Protein AF-A0AAN6MXV2-F1 (afdb_monomer_lite)

Foldseek 3Di:
DDPPPDDPPDDDDDQDPPDDDPVSDPPVVLVVVLVVLVVLLVLLVVVLVPPDDPPPLVVVVVSLVVNLVSLVVNLVLCPDPSSVVSDDPVSSLVSLVSSLVVLVVNPDCPDPSVVSSVVSVVSSCVSPVPVPPPPPD

Sequence (137 aa):
STYTEFRSDVMVPAIGADARTPGDIPEQVIEYAAKGILALIESTRAFHNVEDKRFIITNVFGTAHAQWGNLPTLAAAFKDPILSAYIDENTLKELFSRTIAFFKLIAQPTSALAIDMRILEGLERELWNRSVDMMDI

pLDDT: mean 81.49, std 17.16, range [37.31, 98.12]

Secondary structure (DSSP, 8-state):
-------TT--PPPPPTT--SGGGS-HHHHHHHHHHHHHHHHHHHHHHT-TTS---HHHHHHHHHHHHHHHHHHHHHHHSTTGGGGS-HHHHHHHHHHHHHHHHHH--TTSHHHHHHHHHHHHHHHHHSGGGTTS--

Radius of gyration: 18.33 Å; chains: 1; bounding box: 44×46×36 Å

Organism: NCBI:txid303347

Structure (mmCIF, N/CA/C/O backbone):
data_AF-A0AAN6MXV2-F1
#
_entry.id   AF-A0AAN6MXV2-F1
#
loop_
_atom_site.group_PDB
_atom_site.id
_atom_site.type_symbol
_atom_site.label_atom_id
_atom_site.label_alt_id
_atom_site.label_comp_id
_atom_site.label_asym_id
_atom_site.label_entity_id
_atom_site.label_seq_id
_atom_site.pdbx_PDB_ins_code
_atom_site.Cartn_x
_atom_site.Cartn_y
_atom_site.Cartn_z
_atom_site.occupancy
_atom_site.B_iso_or_equiv
_atom_site.auth_seq_id
_atom_site.auth_comp_id
_atom_site.auth_asym_id
_atom_site.auth_atom_id
_atom_site.pdbx_PDB_model_num
ATOM 1 N N . SER A 1 1 ? -26.615 -9.849 -21.217 1.00 37.31 1 SER A N 1
ATOM 2 C CA . SER A 1 1 ? -26.528 -10.893 -20.184 1.00 37.31 1 SER A CA 1
ATOM 3 C C . SER A 1 1 ? -25.892 -10.265 -18.966 1.00 37.31 1 SER A C 1
ATOM 5 O O . SER A 1 1 ? -24.756 -9.818 -19.057 1.00 37.31 1 SER A O 1
ATOM 7 N N . THR A 1 2 ? -26.673 -10.077 -17.909 1.00 40.56 2 THR A N 1
ATOM 8 C CA . THR A 1 2 ? -26.326 -9.277 -16.730 1.00 40.56 2 THR A CA 1
ATOM 9 C C . THR A 1 2 ? -25.693 -10.207 -15.700 1.00 40.56 2 THR A C 1
ATOM 11 O O . THR A 1 2 ? -26.381 -11.064 -15.156 1.00 40.56 2 THR A O 1
ATOM 14 N N . TYR A 1 3 ? -24.386 -10.092 -15.469 1.00 39.94 3 TYR A N 1
ATOM 15 C CA . TYR A 1 3 ? -23.710 -10.823 -14.397 1.00 39.94 3 TYR A CA 1
ATOM 16 C C . TYR A 1 3 ? -23.871 -10.037 -13.097 1.00 39.94 3 TYR A C 1
ATOM 18 O O . TYR A 1 3 ? -23.099 -9.129 -12.805 1.00 39.94 3 TYR A O 1
ATOM 26 N N . THR A 1 4 ? -24.910 -10.361 -12.335 1.00 48.31 4 THR A N 1
ATOM 27 C CA . THR A 1 4 ? -25.060 -9.920 -10.946 1.00 48.31 4 THR A CA 1
ATOM 28 C C . THR A 1 4 ? -24.739 -11.118 -10.068 1.00 48.31 4 THR A C 1
ATOM 30 O O . THR A 1 4 ? -25.624 -11.839 -9.623 1.00 48.31 4 THR A O 1
ATOM 33 N N . GLU A 1 5 ? -23.452 -11.381 -9.865 1.00 50.22 5 GLU A N 1
ATOM 34 C CA . GLU A 1 5 ? -22.987 -12.438 -8.963 1.00 50.22 5 GLU A CA 1
ATOM 35 C C . GLU A 1 5 ? -22.913 -11.902 -7.521 1.00 50.22 5 GLU A C 1
ATOM 37 O O . GLU A 1 5 ? -21.894 -11.986 -6.846 1.00 50.22 5 GLU A O 1
ATOM 42 N N . PHE A 1 6 ? -24.002 -11.296 -7.042 1.00 53.97 6 PHE A N 1
ATOM 43 C CA . PHE A 1 6 ? -24.164 -10.979 -5.625 1.00 53.97 6 PHE A CA 1
ATOM 44 C C . PHE A 1 6 ? -25.049 -12.061 -5.017 1.00 53.97 6 PHE A C 1
ATOM 46 O O . PHE A 1 6 ? -26.235 -12.157 -5.332 1.00 53.97 6 PHE A O 1
ATOM 53 N N . ARG A 1 7 ? -24.456 -12.922 -4.184 1.00 55.47 7 ARG A N 1
ATOM 54 C CA . ARG A 1 7 ? -25.204 -13.930 -3.426 1.00 55.47 7 ARG A CA 1
ATOM 55 C C . ARG A 1 7 ? -26.218 -13.208 -2.538 1.00 55.47 7 ARG A C 1
ATOM 57 O O . ARG A 1 7 ? -25.823 -12.429 -1.677 1.00 55.47 7 ARG A O 1
ATOM 64 N N . SER A 1 8 ? -27.502 -13.494 -2.741 1.00 54.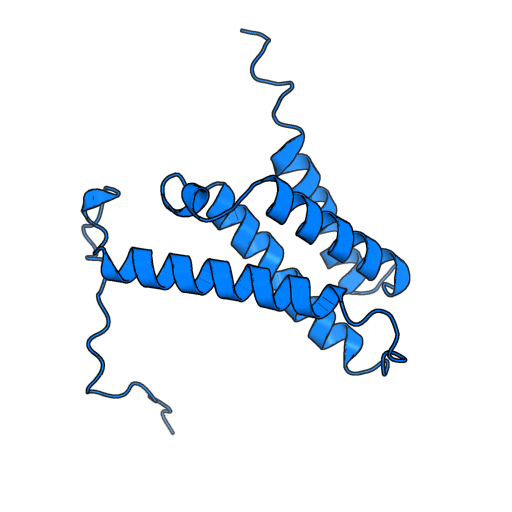91 8 SER A N 1
ATOM 65 C CA . SER A 1 8 ? -28.644 -12.929 -2.002 1.00 54.91 8 SER A CA 1
ATOM 66 C C . SER A 1 8 ? -28.588 -13.155 -0.489 1.00 54.91 8 SER A C 1
ATOM 68 O O . SER A 1 8 ? -29.290 -12.485 0.260 1.00 54.91 8 SER A O 1
ATOM 70 N N . ASP A 1 9 ? -27.741 -14.083 -0.050 1.00 57.81 9 ASP A N 1
ATOM 71 C CA . ASP A 1 9 ? -27.692 -14.566 1.328 1.00 57.81 9 ASP A CA 1
ATOM 72 C C . ASP A 1 9 ? -26.591 -13.868 2.148 1.00 57.81 9 ASP A C 1
ATOM 74 O O . ASP A 1 9 ? -26.423 -14.142 3.336 1.00 57.81 9 ASP A O 1
ATOM 78 N N . VAL A 1 10 ? -25.824 -12.963 1.525 1.00 57.44 10 VAL A N 1
ATOM 79 C CA . VAL A 1 10 ? -24.789 -12.163 2.188 1.00 57.44 10 VAL A CA 1
ATOM 80 C C . VAL A 1 10 ? -25.334 -10.756 2.402 1.00 57.44 10 VAL A C 1
ATOM 82 O O . VAL A 1 10 ? -25.372 -9.937 1.486 1.00 57.44 10 VAL A O 1
ATOM 85 N N . MET A 1 11 ? -25.766 -10.467 3.627 1.00 61.44 11 MET A N 1
ATOM 86 C CA . MET A 1 11 ? -26.149 -9.115 4.018 1.00 61.44 11 MET A CA 1
ATOM 87 C C . MET A 1 11 ? -24.882 -8.253 4.104 1.00 61.44 11 MET A C 1
ATOM 89 O O . MET A 1 11 ? -24.087 -8.405 5.028 1.00 61.44 11 MET A O 1
ATOM 93 N N . VAL A 1 12 ? -24.669 -7.378 3.120 1.00 64.12 12 VAL A N 1
ATOM 94 C CA . VAL A 1 12 ? -23.549 -6.430 3.130 1.00 64.12 12 VAL A CA 1
ATOM 95 C C . VAL A 1 12 ? -23.945 -5.230 3.994 1.00 64.12 12 VAL A C 1
ATOM 97 O O . VAL A 1 12 ? -24.951 -4.584 3.690 1.00 64.12 12 VAL A O 1
ATOM 100 N N . PRO A 1 13 ? -23.195 -4.911 5.060 1.00 70.88 13 PRO A N 1
ATOM 101 C CA . PRO A 1 13 ? -23.457 -3.716 5.844 1.00 70.88 13 PRO A CA 1
ATOM 102 C C . PRO A 1 13 ? -23.227 -2.479 4.967 1.00 70.88 13 PRO A C 1
ATOM 104 O O . PRO A 1 13 ? -22.170 -2.317 4.360 1.00 70.88 13 PRO A O 1
ATOM 107 N N . ALA A 1 14 ? -24.247 -1.628 4.864 1.00 73.12 14 ALA A N 1
ATOM 108 C CA . ALA A 1 14 ? -24.216 -0.422 4.047 1.00 73.12 14 ALA A CA 1
ATOM 109 C C . ALA A 1 14 ? -23.893 0.799 4.913 1.00 73.12 14 ALA A C 1
ATOM 111 O O . ALA A 1 14 ? -24.445 0.958 6.001 1.00 73.12 14 ALA A O 1
ATOM 112 N N . ILE A 1 15 ? -23.031 1.683 4.408 1.00 75.25 15 ILE A N 1
ATOM 113 C CA . ILE A 1 15 ? -22.870 3.023 4.976 1.00 75.25 15 ILE A CA 1
ATOM 114 C C . ILE A 1 15 ? -24.097 3.833 4.545 1.00 75.25 15 ILE A C 1
ATOM 116 O O . ILE A 1 15 ? -24.351 3.979 3.346 1.00 75.25 15 ILE A O 1
ATOM 120 N N . GLY A 1 16 ? -24.881 4.317 5.510 1.00 71.19 16 GLY A N 1
ATOM 121 C CA . GLY A 1 16 ? -26.040 5.168 5.237 1.00 71.19 16 GLY A CA 1
ATOM 122 C C . GLY A 1 16 ? -25.632 6.435 4.482 1.00 71.19 16 GLY A C 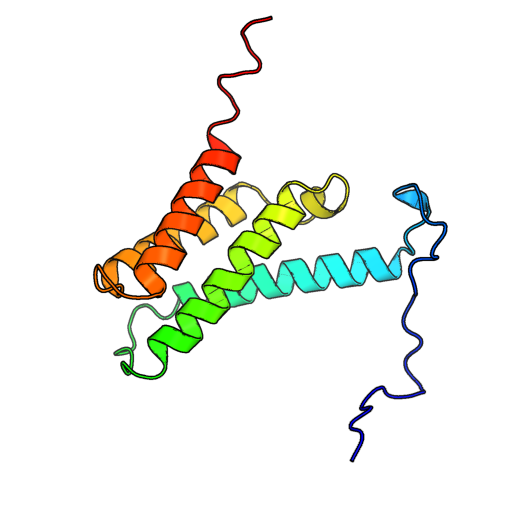1
ATOM 123 O O . GLY A 1 16 ? -24.562 6.992 4.719 1.00 71.19 16 GLY A O 1
ATOM 124 N N . ALA A 1 17 ? -26.476 6.911 3.561 1.00 69.38 17 ALA A N 1
ATOM 125 C CA . ALA A 1 17 ? -26.205 8.129 2.781 1.00 69.38 17 ALA A CA 1
ATOM 126 C C . ALA A 1 17 ? -26.092 9.402 3.655 1.00 69.38 17 ALA A C 1
ATOM 128 O O . ALA A 1 17 ? -25.630 10.453 3.200 1.00 69.38 17 ALA A O 1
ATOM 129 N N . ASP A 1 18 ? -26.534 9.302 4.903 1.00 73.75 18 ASP A N 1
ATOM 130 C CA . ASP A 1 18 ? -26.510 10.300 5.959 1.00 73.75 18 ASP A CA 1
ATOM 131 C C . ASP A 1 18 ? -25.323 10.160 6.924 1.00 73.75 18 ASP A C 1
ATOM 133 O O . ASP A 1 18 ? -25.199 11.001 7.808 1.00 73.75 18 ASP A O 1
ATOM 137 N N . ALA A 1 19 ? -24.424 9.184 6.746 1.00 73.56 19 ALA A N 1
ATOM 138 C CA . ALA A 1 19 ? -23.223 9.057 7.571 1.00 73.56 19 ALA A CA 1
ATOM 139 C C . ALA A 1 19 ? -22.347 10.320 7.460 1.00 73.56 19 ALA A C 1
ATOM 141 O O . ALA A 1 19 ? -21.911 10.706 6.367 1.00 73.56 19 ALA A O 1
ATOM 142 N N . ARG A 1 20 ? -22.103 10.993 8.591 1.00 72.88 20 ARG A N 1
ATOM 143 C CA . ARG A 1 20 ? -21.310 12.238 8.669 1.00 72.88 20 ARG A CA 1
ATOM 144 C C . ARG A 1 20 ? -20.092 12.113 9.570 1.00 72.88 20 ARG A C 1
ATOM 146 O O . ARG A 1 20 ? -19.206 12.962 9.497 1.00 72.88 20 ARG A O 1
ATOM 153 N N . THR A 1 21 ? -20.048 11.091 10.412 1.00 77.25 21 THR A N 1
ATOM 154 C CA . THR A 1 21 ? -19.031 10.910 11.441 1.00 77.25 21 THR A CA 1
ATOM 155 C C . THR A 1 21 ? -18.495 9.475 11.443 1.00 77.25 21 THR A C 1
ATOM 157 O O . THR A 1 21 ? -19.186 8.560 10.996 1.00 77.25 21 THR A O 1
ATOM 160 N N . PRO A 1 22 ? -17.281 9.242 11.980 1.00 71.69 22 PRO A N 1
ATOM 161 C CA . PRO A 1 22 ? -16.732 7.895 12.154 1.00 71.69 22 PRO A CA 1
ATOM 162 C C . PRO A 1 22 ? -17.663 6.921 12.894 1.00 71.69 22 PRO A C 1
ATOM 164 O O . PRO A 1 22 ? -17.650 5.731 12.604 1.00 71.69 22 PRO A O 1
ATOM 167 N N . GLY A 1 23 ? -18.482 7.425 13.827 1.00 76.31 23 GLY A N 1
ATOM 168 C CA . GLY A 1 23 ? -19.441 6.622 14.595 1.00 76.31 23 GLY A CA 1
ATOM 169 C C . GLY A 1 23 ? -20.664 6.161 13.797 1.00 76.31 23 GLY A C 1
ATOM 170 O O . GLY A 1 23 ? -21.365 5.259 14.246 1.00 76.31 23 GLY A O 1
ATOM 171 N N . ASP A 1 24 ? -20.896 6.734 12.613 1.00 82.19 24 ASP A N 1
ATOM 172 C CA . ASP A 1 24 ? -21.988 6.342 11.713 1.00 82.19 24 ASP A CA 1
ATOM 173 C C . ASP A 1 24 ? -21.590 5.173 10.795 1.00 82.19 24 ASP A C 1
ATOM 175 O O . ASP A 1 24 ? -22.416 4.645 10.047 1.00 82.19 24 ASP A O 1
ATOM 179 N N . ILE A 1 25 ? -20.314 4.772 10.821 1.00 83.12 25 ILE A N 1
ATOM 180 C CA . ILE A 1 25 ? -19.802 3.651 10.038 1.00 83.12 25 ILE A CA 1
ATOM 181 C C . ILE A 1 25 ? -20.040 2.363 10.834 1.00 83.12 25 ILE A C 1
ATOM 183 O O . ILE A 1 25 ? -19.532 2.235 11.950 1.00 83.12 25 ILE A O 1
ATOM 187 N N . PRO A 1 26 ? -20.767 1.374 10.280 1.00 86.31 26 PRO A N 1
ATOM 188 C CA . PRO A 1 26 ? -20.961 0.104 10.964 1.00 86.31 26 PRO A CA 1
ATOM 189 C C . PRO A 1 26 ? -19.619 -0.577 11.252 1.00 86.31 26 PRO A C 1
ATOM 191 O O . PRO A 1 26 ? -18.763 -0.665 10.372 1.00 86.31 26 PRO A O 1
ATOM 194 N N . GLU A 1 27 ? -19.461 -1.136 12.452 1.00 86.25 27 GLU A N 1
ATOM 195 C CA . GLU A 1 27 ? -18.218 -1.794 12.885 1.00 86.25 27 GLU A CA 1
ATOM 196 C C . GLU A 1 27 ? -17.753 -2.883 11.904 1.00 86.25 27 GLU A C 1
ATOM 198 O O . GLU A 1 27 ? -16.570 -2.977 11.587 1.00 86.25 27 GLU A O 1
ATOM 203 N N . GLN A 1 28 ? -18.690 -3.637 11.321 1.00 88.50 28 GLN A N 1
ATOM 204 C CA . GLN A 1 28 ? -18.386 -4.655 10.307 1.00 88.50 28 GLN A CA 1
ATOM 205 C C . GLN A 1 28 ? -17.729 -4.074 9.046 1.00 88.50 28 GLN A C 1
ATOM 207 O O . GLN A 1 28 ? -16.888 -4.728 8.434 1.00 88.50 28 GLN A O 1
ATOM 212 N N . VAL A 1 29 ? -18.078 -2.845 8.649 1.00 88.75 29 VAL A N 1
ATOM 213 C CA . VAL A 1 29 ? -17.446 -2.176 7.500 1.00 88.75 29 VAL A CA 1
ATOM 214 C C . VAL A 1 29 ? -15.992 -1.842 7.825 1.00 88.75 29 VAL A C 1
ATOM 216 O O . VAL A 1 29 ? -15.115 -2.067 6.991 1.00 88.75 29 VAL A O 1
ATOM 219 N N . ILE A 1 30 ? -15.725 -1.372 9.047 1.00 90.06 30 ILE A N 1
ATOM 220 C CA . ILE A 1 30 ? -14.363 -1.106 9.529 1.00 90.06 30 ILE A CA 1
ATOM 221 C C . ILE A 1 30 ? -13.566 -2.415 9.594 1.00 90.06 30 ILE A C 1
ATOM 223 O O . ILE A 1 30 ? -12.432 -2.467 9.121 1.00 90.06 30 ILE A O 1
ATOM 227 N N . GLU A 1 31 ? -14.168 -3.495 10.095 1.00 92.25 31 GLU A N 1
ATOM 228 C CA . GLU A 1 31 ? -13.538 -4.816 10.150 1.00 92.25 31 GLU A CA 1
ATOM 229 C C . GLU A 1 31 ? -13.164 -5.331 8.748 1.00 92.25 31 GLU A C 1
ATOM 231 O O . GLU A 1 31 ? -12.063 -5.848 8.535 1.00 92.25 31 GLU A O 1
ATOM 236 N N . TYR A 1 32 ? -14.052 -5.174 7.763 1.00 94.19 32 TYR A N 1
ATOM 237 C CA . TYR A 1 32 ? -13.761 -5.550 6.379 1.00 94.19 32 TYR A CA 1
ATOM 238 C C . TYR A 1 32 ? -12.677 -4.677 5.752 1.00 94.19 32 TYR A C 1
ATOM 240 O O . TYR A 1 32 ? -11.802 -5.211 5.068 1.00 94.19 32 TYR A O 1
ATOM 248 N N . ALA A 1 33 ? -12.683 -3.370 6.017 1.00 94.56 33 ALA A N 1
ATOM 249 C CA . ALA A 1 33 ? -11.626 -2.473 5.565 1.00 94.56 33 ALA A CA 1
ATOM 250 C C . ALA A 1 33 ? -10.265 -2.873 6.156 1.00 94.56 33 ALA A C 1
ATOM 252 O O . ALA A 1 33 ? -9.291 -2.986 5.413 1.00 94.56 33 ALA A O 1
ATOM 253 N N . ALA A 1 34 ? -10.207 -3.188 7.454 1.00 95.31 34 ALA A N 1
ATOM 254 C CA . ALA A 1 34 ? -8.994 -3.660 8.120 1.00 95.31 34 ALA A CA 1
ATOM 255 C C . ALA A 1 34 ? -8.467 -4.972 7.510 1.00 95.31 34 ALA A C 1
ATOM 257 O O . ALA A 1 34 ? -7.274 -5.096 7.227 1.00 95.31 34 ALA A O 1
ATOM 258 N N . LYS A 1 35 ? -9.353 -5.937 7.224 1.00 97.25 35 LYS A N 1
ATOM 259 C CA . LYS A 1 35 ? -8.984 -7.177 6.513 1.00 97.25 35 LYS A CA 1
ATOM 260 C C . LYS A 1 35 ? -8.474 -6.898 5.099 1.00 97.25 35 LYS A C 1
ATOM 262 O O . LYS A 1 35 ? -7.511 -7.528 4.666 1.00 97.25 35 LYS A O 1
ATOM 267 N N . GLY A 1 36 ? -9.097 -5.955 4.393 1.00 97.69 36 GLY A N 1
ATOM 268 C CA . GLY A 1 36 ? -8.654 -5.498 3.079 1.00 97.69 36 GLY A CA 1
ATOM 269 C C . GLY A 1 36 ? -7.245 -4.913 3.131 1.00 97.69 36 GLY A C 1
ATOM 270 O O . GLY A 1 36 ? -6.376 -5.367 2.395 1.00 97.69 36 GLY A O 1
ATOM 271 N N . ILE A 1 37 ? -6.992 -3.982 4.054 1.00 98.12 37 ILE A N 1
ATOM 272 C CA . ILE A 1 37 ? -5.670 -3.384 4.297 1.00 98.12 37 ILE A CA 1
ATOM 273 C C . ILE A 1 37 ? -4.619 -4.467 4.548 1.00 98.12 37 ILE A C 1
ATOM 275 O O . ILE A 1 37 ? -3.576 -4.471 3.893 1.00 98.12 37 ILE A O 1
ATOM 279 N N . LEU A 1 38 ? -4.912 -5.424 5.434 1.00 97.75 38 LEU A N 1
ATOM 280 C CA . LEU A 1 38 ? -4.005 -6.534 5.713 1.00 97.75 38 LEU A CA 1
ATOM 281 C C . LEU A 1 38 ? -3.713 -7.357 4.449 1.00 97.75 38 LEU A C 1
ATOM 283 O O . LEU A 1 38 ? -2.560 -7.682 4.178 1.00 97.75 38 LEU A O 1
ATOM 287 N N . ALA A 1 39 ? -4.730 -7.651 3.637 1.00 97.25 39 ALA A N 1
ATOM 288 C CA . ALA A 1 39 ? -4.546 -8.372 2.379 1.00 97.25 39 ALA A CA 1
ATOM 289 C C . ALA A 1 39 ? -3.675 -7.595 1.370 1.00 97.25 39 ALA A C 1
ATOM 291 O O . ALA A 1 39 ? -2.849 -8.197 0.678 1.00 97.25 39 ALA A O 1
ATOM 292 N N . LEU A 1 40 ? -3.808 -6.266 1.298 1.00 97.56 40 LEU A N 1
ATOM 293 C CA . LEU A 1 40 ? -2.946 -5.423 0.459 1.00 97.56 40 LEU A CA 1
ATOM 294 C C . LEU A 1 40 ? -1.490 -5.449 0.947 1.00 97.56 40 LEU A C 1
ATOM 296 O O . LEU A 1 40 ? -0.578 -5.604 0.134 1.00 97.56 40 LEU A O 1
ATOM 300 N N . ILE A 1 41 ? -1.264 -5.350 2.262 1.00 97.25 41 ILE A N 1
ATOM 301 C CA . ILE A 1 41 ? 0.077 -5.430 2.863 1.00 97.25 41 ILE A CA 1
ATOM 302 C C . ILE A 1 41 ? 0.723 -6.777 2.531 1.00 97.25 41 ILE A C 1
ATOM 304 O O . ILE A 1 41 ? 1.821 -6.819 1.972 1.00 97.25 41 ILE A O 1
ATOM 308 N N . GLU A 1 42 ? 0.031 -7.878 2.820 1.00 95.31 42 GLU A N 1
ATOM 309 C CA . GLU A 1 42 ? 0.592 -9.220 2.668 1.00 95.31 42 GLU A CA 1
ATOM 310 C C . GLU A 1 42 ? 0.792 -9.610 1.198 1.00 95.31 42 GLU A C 1
ATOM 312 O O . GLU A 1 42 ? 1.813 -10.211 0.860 1.00 95.31 42 GLU A O 1
ATOM 317 N N . SER A 1 43 ? -0.110 -9.211 0.293 1.00 92.50 43 SER A N 1
ATOM 318 C CA . SER A 1 43 ? 0.091 -9.435 -1.148 1.00 92.50 43 SER A CA 1
ATOM 319 C C . SER A 1 43 ? 1.313 -8.682 -1.686 1.00 92.50 43 SER A C 1
ATOM 321 O O . SER A 1 43 ? 2.093 -9.251 -2.455 1.00 92.50 43 SER A O 1
ATOM 323 N N . THR A 1 44 ? 1.541 -7.457 -1.206 1.00 93.69 44 THR A N 1
ATOM 324 C CA . THR A 1 44 ? 2.704 -6.649 -1.593 1.00 93.69 44 THR A CA 1
ATOM 325 C C . THR A 1 44 ? 4.004 -7.228 -1.021 1.00 93.69 44 THR A C 1
ATOM 327 O O . THR A 1 44 ? 4.983 -7.369 -1.752 1.00 93.69 44 THR A O 1
ATOM 330 N N . ARG A 1 45 ? 4.017 -7.662 0.249 1.00 91.81 45 ARG A N 1
ATOM 331 C CA . ARG A 1 45 ? 5.179 -8.347 0.855 1.00 91.81 45 ARG A CA 1
ATOM 332 C C . ARG A 1 45 ? 5.528 -9.646 0.141 1.00 91.81 45 ARG A C 1
ATOM 334 O O . ARG A 1 45 ? 6.698 -9.909 -0.142 1.00 91.81 45 ARG A O 1
ATOM 341 N N . ALA A 1 46 ? 4.517 -10.462 -0.155 1.00 87.38 46 ALA A N 1
ATOM 342 C CA . ALA A 1 46 ? 4.704 -11.734 -0.840 1.00 87.38 46 ALA A CA 1
ATOM 343 C C . ALA A 1 46 ? 5.362 -11.537 -2.210 1.00 87.38 46 ALA A C 1
ATOM 345 O O . ALA A 1 46 ? 6.209 -12.342 -2.593 1.00 87.38 46 ALA A O 1
ATOM 346 N N . PHE A 1 47 ? 5.024 -10.451 -2.913 1.00 82.94 47 PHE A N 1
ATOM 347 C CA . PHE A 1 47 ? 5.654 -10.089 -4.177 1.00 82.94 47 PHE A CA 1
ATOM 348 C C . PHE A 1 47 ? 7.143 -9.763 -4.037 1.00 82.94 47 PHE A C 1
ATOM 350 O O . PHE A 1 47 ? 7.943 -10.186 -4.872 1.00 82.94 47 PHE A O 1
ATOM 357 N N . HIS A 1 48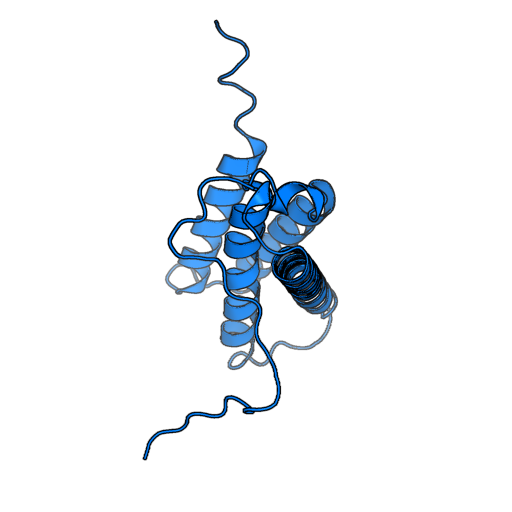 ? 7.539 -9.050 -2.981 1.00 81.62 48 HIS A N 1
ATOM 358 C CA . HIS A 1 48 ? 8.948 -8.716 -2.780 1.00 81.62 48 HIS A CA 1
ATOM 359 C C . HIS A 1 48 ? 9.807 -9.933 -2.442 1.00 81.62 48 HIS A C 1
ATOM 361 O O . HIS A 1 48 ? 10.977 -9.958 -2.794 1.00 81.62 48 HIS A O 1
ATOM 367 N N . ASN A 1 49 ? 9.239 -10.964 -1.816 1.00 72.44 49 ASN A N 1
ATOM 368 C CA . ASN A 1 49 ? 9.964 -12.186 -1.454 1.00 72.44 49 ASN A CA 1
ATOM 369 C C . ASN A 1 49 ? 10.190 -13.157 -2.639 1.00 72.44 49 ASN A C 1
ATOM 371 O O . ASN A 1 49 ? 10.641 -14.283 -2.434 1.00 72.44 49 ASN A O 1
ATOM 375 N N . VAL A 1 50 ? 9.898 -12.756 -3.885 1.00 65.81 50 VAL A N 1
ATOM 376 C CA . VAL A 1 50 ? 10.086 -13.575 -5.106 1.00 65.81 50 VAL A CA 1
ATOM 377 C C . VAL A 1 50 ? 11.473 -13.344 -5.742 1.00 65.81 50 VAL A C 1
ATOM 379 O O . VAL A 1 50 ? 11.620 -13.377 -6.961 1.00 65.81 50 VAL A O 1
ATOM 382 N N . GLU A 1 51 ? 12.509 -13.115 -4.931 1.00 54.81 51 GLU A N 1
ATOM 383 C CA . GLU A 1 51 ? 13.805 -12.540 -5.350 1.00 54.81 51 GLU A CA 1
ATOM 384 C C . GLU A 1 51 ? 14.617 -13.362 -6.385 1.00 54.81 51 GLU A C 1
ATOM 386 O O . GLU A 1 51 ? 15.540 -12.820 -6.981 1.00 54.81 51 GLU A O 1
ATOM 391 N N . ASP A 1 52 ? 14.239 -14.607 -6.713 1.00 54.06 52 ASP A N 1
ATOM 392 C CA . ASP A 1 52 ? 15.087 -15.519 -7.511 1.00 54.06 52 ASP A CA 1
ATOM 393 C C . ASP A 1 52 ? 14.457 -16.138 -8.772 1.00 54.06 52 ASP A C 1
ATOM 395 O O . ASP A 1 52 ? 15.084 -16.949 -9.465 1.00 54.06 52 ASP A O 1
ATOM 399 N N . LYS A 1 53 ? 13.213 -15.799 -9.129 1.00 54.78 53 LYS A N 1
ATOM 400 C CA . LYS A 1 53 ? 12.575 -16.403 -10.313 1.00 54.78 53 LYS A CA 1
ATOM 401 C C . LYS A 1 53 ? 12.663 -15.471 -11.506 1.00 54.78 53 LYS A C 1
ATOM 403 O O . LYS A 1 53 ? 12.033 -14.423 -11.528 1.00 54.78 53 LYS A O 1
ATOM 408 N N . ARG A 1 54 ? 13.417 -15.910 -12.523 1.00 55.53 54 ARG A N 1
ATOM 409 C CA . ARG A 1 54 ? 13.525 -15.323 -13.871 1.00 55.53 54 ARG A CA 1
ATOM 410 C C . ARG A 1 54 ? 12.160 -14.779 -14.310 1.00 55.53 54 ARG A C 1
ATOM 412 O O . ARG A 1 54 ? 11.284 -15.543 -14.715 1.00 55.53 54 ARG A O 1
ATOM 419 N N . PHE A 1 55 ? 11.970 -13.470 -14.169 1.00 58.97 55 PHE A N 1
ATOM 420 C CA . PHE A 1 55 ? 10.700 -12.819 -14.451 1.00 58.97 55 PHE A CA 1
ATOM 421 C C . PHE A 1 55 ? 10.381 -13.010 -15.933 1.00 58.97 55 PHE A C 1
ATOM 423 O O . PHE A 1 55 ? 11.079 -12.486 -16.802 1.00 58.97 55 PHE A O 1
ATOM 430 N N . ILE A 1 56 ? 9.357 -13.808 -16.244 1.00 58.53 56 ILE A N 1
ATOM 431 C CA . ILE A 1 56 ? 8.889 -13.925 -17.623 1.00 58.53 56 ILE A CA 1
ATOM 432 C C . ILE A 1 56 ? 8.281 -12.570 -17.987 1.00 58.53 56 ILE A C 1
ATOM 434 O O . ILE A 1 56 ? 7.288 -12.143 -17.395 1.00 58.53 56 ILE A O 1
ATOM 438 N N . ILE A 1 57 ? 8.933 -11.901 -18.941 1.00 54.34 57 ILE A N 1
ATOM 439 C CA . ILE A 1 57 ? 8.765 -10.490 -19.318 1.00 54.34 57 ILE A CA 1
ATOM 440 C C . ILE A 1 57 ? 7.296 -10.100 -19.551 1.00 54.34 57 ILE A C 1
ATOM 442 O O . ILE A 1 57 ? 6.938 -8.951 -19.341 1.00 54.34 57 ILE A O 1
ATOM 446 N N . THR A 1 58 ? 6.406 -11.028 -19.907 1.00 53.72 58 THR A N 1
ATOM 447 C CA . THR A 1 58 ? 4.987 -10.714 -20.132 1.00 53.72 58 THR A CA 1
ATOM 448 C C . THR A 1 58 ? 4.161 -10.579 -18.846 1.00 53.72 58 THR A C 1
ATOM 450 O O . THR A 1 58 ? 3.266 -9.743 -18.799 1.00 53.72 58 THR A O 1
ATOM 453 N N . ASN A 1 59 ? 4.440 -11.358 -17.791 1.00 64.56 59 ASN A N 1
ATOM 454 C CA . ASN A 1 59 ? 3.637 -11.313 -16.555 1.00 64.56 59 ASN A CA 1
ATOM 455 C C . ASN A 1 59 ? 4.190 -10.326 -15.514 1.00 64.56 59 ASN A C 1
ATOM 457 O O . ASN A 1 59 ? 3.478 -9.903 -14.604 1.00 64.56 59 ASN A O 1
ATOM 461 N N . VAL A 1 60 ? 5.462 -9.938 -15.641 1.00 75.75 60 VAL A N 1
ATOM 462 C CA . VAL A 1 60 ? 6.099 -9.054 -14.659 1.00 75.75 60 VAL A CA 1
ATOM 463 C C . VAL A 1 60 ? 5.468 -7.663 -14.639 1.00 75.75 60 VAL A C 1
ATOM 465 O O . VAL A 1 60 ? 5.247 -7.134 -13.559 1.00 75.75 60 VAL A O 1
ATOM 468 N N . PHE A 1 61 ? 5.083 -7.109 -15.794 1.00 79.94 61 PHE A N 1
ATOM 469 C CA . PHE A 1 61 ? 4.423 -5.799 -15.866 1.00 79.94 61 PHE A CA 1
ATOM 470 C C . PHE A 1 61 ? 3.033 -5.818 -15.230 1.00 79.94 61 PHE A C 1
ATOM 472 O O . PHE A 1 61 ? 2.728 -4.954 -14.415 1.00 79.94 61 PHE A O 1
ATOM 479 N N . GLY A 1 62 ? 2.206 -6.818 -15.558 1.00 80.12 62 GLY A N 1
ATOM 480 C CA . GLY A 1 62 ? 0.867 -6.954 -14.975 1.00 80.12 62 GLY A CA 1
ATOM 481 C C . GLY A 1 62 ? 0.918 -7.171 -13.462 1.00 80.12 62 GLY A C 1
ATOM 482 O O . GLY A 1 62 ? 0.168 -6.546 -12.717 1.00 80.12 62 GLY A O 1
ATOM 483 N N . THR A 1 63 ? 1.861 -7.994 -12.999 1.00 83.75 63 THR A N 1
ATOM 484 C CA . THR A 1 63 ? 2.050 -8.247 -11.565 1.00 83.75 63 THR A CA 1
ATOM 485 C C . THR A 1 63 ? 2.571 -7.001 -10.848 1.00 83.75 63 THR A C 1
ATOM 487 O O . THR A 1 63 ? 2.044 -6.643 -9.798 1.00 83.75 63 THR A O 1
ATOM 490 N N . ALA A 1 64 ? 3.552 -6.304 -11.432 1.00 87.56 64 ALA A N 1
ATOM 491 C CA . ALA A 1 64 ? 4.087 -5.054 -10.901 1.00 87.56 64 ALA A CA 1
ATOM 492 C C . ALA A 1 64 ? 2.999 -3.980 -10.793 1.00 87.56 64 ALA A C 1
ATOM 494 O O . ALA A 1 64 ? 2.886 -3.341 -9.754 1.00 87.56 64 ALA A O 1
ATOM 495 N N . HIS A 1 65 ? 2.160 -3.825 -11.820 1.00 88.44 65 HIS A N 1
ATOM 496 C CA . HIS A 1 65 ? 1.075 -2.845 -11.815 1.00 88.44 65 HIS A CA 1
ATOM 497 C C . HIS A 1 65 ? 0.004 -3.158 -10.755 1.00 88.44 65 HIS A C 1
ATOM 499 O O . HIS A 1 65 ? -0.495 -2.249 -10.095 1.00 88.44 65 HIS A O 1
ATOM 505 N N . ALA A 1 66 ? -0.301 -4.438 -10.515 1.00 89.69 66 ALA A N 1
ATOM 506 C CA . ALA A 1 66 ? -1.186 -4.828 -9.416 1.00 89.69 66 ALA A CA 1
ATOM 507 C C . ALA A 1 66 ? -0.605 -4.435 -8.045 1.00 89.69 66 ALA A C 1
ATOM 509 O O . ALA A 1 66 ? -1.316 -3.863 -7.223 1.00 89.69 66 ALA A O 1
ATOM 510 N N . GLN A 1 67 ? 0.695 -4.667 -7.818 1.00 91.19 67 GLN A N 1
ATOM 511 C CA . GLN A 1 67 ? 1.344 -4.254 -6.566 1.00 91.19 67 GLN A CA 1
ATOM 512 C C . GLN A 1 67 ? 1.462 -2.739 -6.439 1.00 91.19 67 GLN A C 1
ATOM 514 O O . GLN A 1 67 ? 1.319 -2.197 -5.346 1.00 91.19 67 GLN A O 1
ATOM 519 N N . TRP A 1 68 ? 1.681 -2.046 -7.558 1.00 94.44 68 TRP A N 1
ATOM 520 C CA . TRP A 1 68 ? 1.644 -0.594 -7.585 1.00 94.44 68 TRP A CA 1
ATOM 521 C C . TRP A 1 68 ? 0.307 -0.082 -7.065 1.00 94.44 68 TRP A C 1
ATOM 523 O O . TRP A 1 68 ? 0.324 0.745 -6.167 1.00 94.44 68 TRP A O 1
ATOM 533 N N . GLY A 1 69 ? -0.829 -0.608 -7.537 1.00 95.06 69 GLY A N 1
ATOM 534 C CA . GLY A 1 69 ? -2.161 -0.146 -7.123 1.00 95.06 69 GLY A CA 1
ATOM 535 C C . GLY A 1 69 ? -2.444 -0.284 -5.620 1.00 95.06 69 GLY A C 1
ATOM 536 O O . GLY A 1 69 ? -3.185 0.524 -5.045 1.00 95.06 69 GLY A O 1
ATOM 537 N N . ASN A 1 70 ? -1.805 -1.248 -4.954 1.00 97.12 70 ASN A N 1
ATOM 538 C CA . ASN A 1 70 ? -1.920 -1.419 -3.508 1.00 97.12 70 ASN A CA 1
ATOM 539 C C . ASN A 1 70 ? -1.343 -0.218 -2.747 1.00 97.12 70 ASN A C 1
ATOM 541 O O . ASN A 1 70 ? -1.919 0.204 -1.747 1.00 97.12 70 ASN A O 1
ATOM 545 N N . LEU A 1 71 ? -0.236 0.367 -3.217 1.00 97.62 71 LEU A N 1
ATOM 546 C CA . LEU A 1 71 ? 0.493 1.395 -2.472 1.00 97.62 71 LEU A CA 1
ATOM 547 C C . LEU A 1 71 ? -0.241 2.744 -2.374 1.00 97.62 71 LEU A C 1
ATOM 549 O O . LEU A 1 71 ? -0.335 3.254 -1.260 1.00 97.62 71 LEU A O 1
ATOM 553 N N . PRO A 1 72 ? -0.826 3.328 -3.441 1.00 97.75 72 PRO A N 1
ATOM 554 C CA . PRO A 1 72 ? -1.688 4.500 -3.318 1.00 97.75 72 PRO A CA 1
ATOM 555 C C . PRO A 1 72 ? -2.923 4.237 -2.454 1.00 97.75 72 PRO A C 1
ATOM 557 O O . PRO A 1 72 ? -3.329 5.114 -1.696 1.00 97.75 72 PRO A O 1
ATOM 560 N N . THR A 1 73 ? -3.495 3.031 -2.527 1.00 97.69 73 THR A N 1
ATOM 561 C CA . THR A 1 73 ? -4.643 2.644 -1.691 1.00 97.69 73 THR A CA 1
ATOM 562 C C . THR A 1 73 ? -4.254 2.624 -0.212 1.00 97.69 73 THR A C 1
ATOM 564 O O . THR A 1 73 ? -4.931 3.230 0.618 1.00 97.69 73 THR A O 1
ATOM 567 N N . LEU A 1 74 ? -3.119 2.000 0.116 1.00 98.00 74 LEU A N 1
ATOM 568 C CA . LEU A 1 74 ? -2.556 1.994 1.465 1.00 98.00 74 LEU A CA 1
ATOM 569 C C . LEU A 1 74 ? -2.150 3.400 1.925 1.00 98.00 74 LEU A C 1
ATOM 571 O O . LEU A 1 74 ? -2.385 3.745 3.075 1.00 98.00 74 LEU A O 1
ATOM 575 N N . ALA A 1 75 ? -1.607 4.241 1.043 1.00 97.31 75 ALA A N 1
ATOM 576 C CA . ALA A 1 75 ? -1.273 5.630 1.355 1.00 97.31 75 ALA A CA 1
ATOM 577 C C . ALA A 1 75 ? -2.516 6.471 1.680 1.00 97.31 75 ALA A C 1
ATOM 579 O O . ALA A 1 75 ? -2.483 7.290 2.597 1.00 97.31 75 ALA A O 1
ATOM 580 N N . ALA A 1 76 ? -3.615 6.272 0.948 1.00 96.69 76 ALA A N 1
ATOM 581 C CA . ALA A 1 76 ? -4.888 6.921 1.241 1.00 96.69 76 ALA A CA 1
ATOM 582 C C . ALA A 1 76 ? -5.448 6.452 2.591 1.00 96.69 76 ALA A C 1
ATOM 584 O O . ALA A 1 76 ? -5.820 7.285 3.412 1.00 96.69 76 ALA A O 1
ATOM 585 N N . ALA A 1 77 ? -5.430 5.141 2.853 1.00 96.75 77 ALA A N 1
ATOM 586 C CA . ALA A 1 77 ? -5.852 4.578 4.134 1.00 96.75 77 ALA A CA 1
ATOM 587 C C . ALA A 1 77 ? -4.965 5.041 5.306 1.00 96.75 77 ALA A C 1
ATOM 589 O O . ALA A 1 77 ? -5.474 5.314 6.385 1.00 96.75 77 ALA A O 1
ATOM 590 N N . PHE A 1 78 ? -3.657 5.205 5.096 1.00 96.69 78 PHE A N 1
ATOM 591 C CA . PHE A 1 78 ? -2.729 5.706 6.115 1.00 96.69 78 PHE A CA 1
ATOM 592 C C . PHE A 1 78 ? -2.960 7.185 6.454 1.00 96.69 78 PHE A C 1
ATOM 594 O O . PHE A 1 78 ? -2.702 7.611 7.575 1.00 96.69 78 PHE A O 1
ATOM 601 N N . LYS A 1 79 ? -3.464 7.977 5.502 1.00 94.44 79 LYS A N 1
ATOM 602 C CA . LYS A 1 79 ? -3.866 9.375 5.733 1.00 94.44 79 LYS A CA 1
ATOM 603 C C . LYS A 1 79 ? -5.265 9.503 6.342 1.00 94.44 79 LYS A C 1
ATOM 605 O O . LYS A 1 79 ? -5.626 10.590 6.792 1.00 94.44 79 LYS A O 1
ATOM 610 N N . ASP A 1 80 ? -6.062 8.439 6.323 1.00 93.31 80 ASP A N 1
ATOM 611 C CA . ASP A 1 80 ? -7.424 8.460 6.837 1.00 93.31 80 ASP A CA 1
ATOM 612 C C . ASP A 1 80 ? -7.441 8.405 8.383 1.00 93.31 80 ASP A C 1
ATOM 614 O O . ASP A 1 80 ? -6.762 7.561 8.979 1.00 93.31 80 ASP A O 1
ATOM 618 N N . PRO A 1 81 ? -8.221 9.264 9.069 1.00 89.81 81 PRO A N 1
ATOM 619 C CA . PRO A 1 81 ? -8.248 9.315 10.533 1.00 89.81 81 PRO A CA 1
ATOM 620 C C . PRO A 1 81 ? -8.706 8.024 11.225 1.00 89.81 81 PRO A C 1
ATOM 622 O O . PRO A 1 81 ? -8.398 7.830 12.398 1.00 89.81 81 PRO A O 1
ATOM 625 N N . ILE A 1 82 ? -9.458 7.163 10.5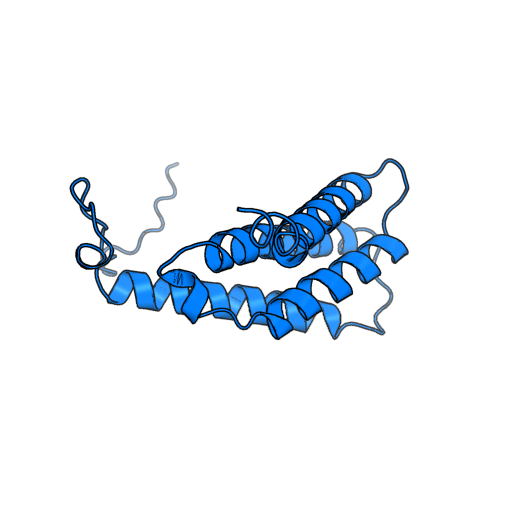35 1.00 90.56 82 ILE A N 1
ATOM 626 C CA . ILE A 1 82 ? -9.996 5.912 11.082 1.00 90.56 82 ILE A CA 1
ATOM 627 C C . ILE A 1 82 ? -9.094 4.746 10.680 1.00 90.56 82 ILE A C 1
ATOM 629 O O . ILE A 1 82 ? -8.742 3.908 11.510 1.00 90.56 82 ILE A O 1
ATOM 633 N N . LEU A 1 83 ? -8.728 4.679 9.398 1.00 94.12 83 LEU A N 1
ATOM 634 C CA . LEU A 1 83 ? -8.024 3.526 8.841 1.00 94.12 83 LEU A CA 1
ATOM 635 C C . LEU A 1 83 ? -6.515 3.536 9.115 1.00 94.12 83 LEU A C 1
ATOM 637 O O . LEU A 1 83 ? -5.894 2.472 9.094 1.00 94.12 83 LEU A O 1
ATOM 641 N N . SER A 1 84 ? -5.934 4.697 9.430 1.00 94.81 84 SER A N 1
ATOM 642 C CA . SER A 1 84 ? -4.502 4.828 9.737 1.00 94.81 84 SER A CA 1
ATOM 643 C C . SER A 1 84 ? -4.043 3.921 10.879 1.00 94.81 84 SER A C 1
ATOM 645 O O . SER A 1 84 ? -2.942 3.381 10.823 1.00 94.81 84 SER A O 1
ATOM 647 N N . ALA A 1 85 ? -4.907 3.657 11.864 1.00 94.56 85 ALA A N 1
ATOM 648 C CA . ALA A 1 85 ? -4.612 2.772 12.992 1.00 94.56 85 ALA A CA 1
ATOM 649 C C . ALA A 1 85 ? -4.319 1.311 12.587 1.00 94.56 85 ALA A C 1
ATOM 651 O O . ALA A 1 85 ? -3.737 0.564 13.372 1.00 94.56 85 ALA A O 1
ATOM 652 N N . TYR A 1 86 ? -4.705 0.897 11.375 1.00 96.62 86 TYR A N 1
ATOM 653 C CA . TYR A 1 86 ? -4.487 -0.459 10.858 1.00 96.62 86 TYR A CA 1
ATO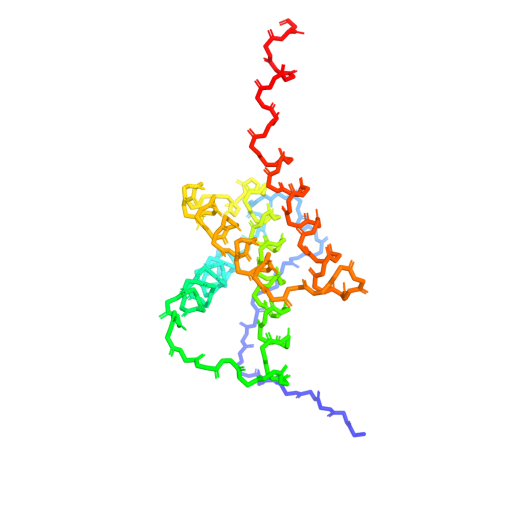M 654 C C . TYR A 1 86 ? -3.232 -0.580 9.985 1.00 96.62 86 TYR A C 1
ATOM 656 O O . TYR A 1 86 ? -2.979 -1.647 9.421 1.00 96.62 86 TYR A O 1
ATOM 664 N N . ILE A 1 87 ? -2.452 0.495 9.846 1.00 97.25 87 ILE A N 1
ATOM 665 C CA . ILE A 1 87 ? -1.257 0.532 9.003 1.00 97.25 87 ILE A CA 1
ATOM 666 C C . ILE A 1 87 ? -0.078 1.039 9.830 1.00 97.25 87 ILE A C 1
ATOM 668 O O . ILE A 1 87 ? -0.006 2.208 10.197 1.00 97.25 87 ILE A O 1
ATOM 672 N N . ASP A 1 88 ? 0.884 0.155 10.079 1.00 96.56 88 ASP A N 1
ATOM 673 C CA . ASP A 1 88 ? 2.161 0.535 10.675 1.00 96.56 88 ASP A CA 1
ATOM 674 C C . ASP A 1 88 ? 3.003 1.355 9.680 1.00 96.56 88 ASP A C 1
ATOM 676 O O . ASP A 1 88 ? 3.201 0.960 8.526 1.00 96.56 88 ASP A O 1
ATOM 680 N N . GLU A 1 89 ? 3.523 2.499 10.133 1.00 96.00 89 GLU A N 1
ATOM 681 C CA . GLU A 1 89 ? 4.279 3.430 9.287 1.00 96.00 89 GLU A CA 1
ATOM 682 C C . GLU A 1 89 ? 5.547 2.782 8.715 1.00 96.00 89 GLU A C 1
ATOM 684 O O . GLU A 1 89 ? 5.860 2.970 7.538 1.00 96.00 89 GLU A O 1
ATOM 689 N N . ASN A 1 90 ? 6.276 2.000 9.519 1.00 96.44 90 ASN A N 1
ATOM 690 C CA . ASN A 1 90 ? 7.513 1.353 9.075 1.00 96.44 90 ASN A CA 1
ATOM 691 C C . ASN A 1 90 ? 7.233 0.284 8.020 1.00 96.44 90 ASN A C 1
ATOM 693 O O . ASN A 1 90 ? 7.947 0.202 7.021 1.00 96.44 90 ASN A O 1
ATOM 697 N N . THR A 1 91 ? 6.157 -0.479 8.206 1.00 96.75 91 THR A N 1
ATOM 698 C CA . THR A 1 91 ? 5.646 -1.418 7.209 1.00 96.75 91 THR A CA 1
ATOM 699 C C . THR A 1 91 ? 5.339 -0.691 5.905 1.00 96.75 91 THR A C 1
ATOM 701 O O . THR A 1 91 ? 5.798 -1.117 4.849 1.00 96.75 91 THR A O 1
ATOM 704 N N . LEU A 1 92 ? 4.625 0.438 5.951 1.00 97.38 92 LEU A N 1
ATOM 705 C CA . LEU A 1 92 ? 4.307 1.191 4.739 1.00 97.38 92 LEU A CA 1
ATOM 706 C C . LEU A 1 92 ? 5.567 1.740 4.046 1.00 97.38 92 LEU A C 1
ATOM 708 O O . LEU A 1 92 ? 5.681 1.621 2.824 1.00 97.38 92 LEU A O 1
ATOM 712 N N . LYS A 1 93 ? 6.538 2.270 4.804 1.00 96.56 93 LYS A N 1
ATOM 713 C CA . LYS A 1 93 ? 7.846 2.704 4.273 1.00 96.56 93 LYS A CA 1
ATOM 714 C C . LYS A 1 93 ? 8.580 1.569 3.569 1.00 96.56 93 LYS A C 1
ATOM 716 O O . LYS A 1 93 ? 9.085 1.751 2.463 1.00 96.56 93 LYS A O 1
ATOM 721 N N . GLU A 1 94 ? 8.633 0.396 4.196 1.00 95.81 94 GLU A N 1
ATOM 722 C CA . GLU A 1 94 ? 9.272 -0.788 3.621 1.00 95.81 94 GLU A CA 1
ATOM 723 C C . GLU A 1 94 ? 8.606 -1.179 2.296 1.00 95.81 94 GLU A C 1
ATOM 725 O O . GLU A 1 94 ? 9.293 -1.391 1.293 1.00 95.81 94 GLU A O 1
ATOM 730 N N . LEU A 1 95 ? 7.270 -1.213 2.271 1.00 96.56 95 LEU A N 1
ATOM 731 C CA . LEU A 1 95 ? 6.500 -1.577 1.086 1.00 96.56 95 LEU A CA 1
ATOM 732 C C . LEU A 1 95 ? 6.746 -0.624 -0.092 1.00 96.56 95 LEU A C 1
ATOM 734 O O . LEU A 1 95 ? 6.940 -1.084 -1.223 1.00 96.56 95 LEU A O 1
ATOM 738 N N . PHE A 1 96 ? 6.767 0.687 0.167 1.00 96.81 96 PHE A N 1
ATOM 739 C CA . PHE A 1 96 ? 7.104 1.702 -0.834 1.00 96.81 96 PHE A CA 1
ATOM 740 C C . PHE A 1 96 ? 8.535 1.524 -1.343 1.00 96.81 96 PHE A C 1
ATOM 742 O O . PHE A 1 96 ? 8.740 1.345 -2.546 1.00 96.81 96 PHE A O 1
ATOM 749 N N . SER A 1 97 ? 9.506 1.485 -0.430 1.00 94.69 97 SER A N 1
ATOM 750 C CA . SER A 1 97 ? 10.930 1.391 -0.756 1.00 94.69 97 SER A CA 1
ATOM 751 C C . SER A 1 97 ? 11.255 0.155 -1.603 1.00 94.69 97 SER A C 1
ATOM 753 O O . SER A 1 97 ? 11.854 0.276 -2.678 1.00 94.69 97 SER A O 1
ATOM 755 N N . ARG A 1 98 ? 10.790 -1.036 -1.194 1.00 93.56 98 ARG A N 1
ATOM 756 C CA . ARG A 1 98 ? 11.035 -2.287 -1.937 1.00 93.56 98 ARG A CA 1
ATOM 757 C C . ARG A 1 98 ? 10.360 -2.285 -3.310 1.00 93.56 98 ARG A C 1
ATOM 759 O O . ARG A 1 98 ? 10.966 -2.728 -4.286 1.00 93.56 98 ARG A O 1
ATOM 766 N N . THR A 1 99 ? 9.147 -1.740 -3.426 1.00 93.31 99 THR A N 1
ATOM 767 C CA . THR A 1 99 ? 8.441 -1.661 -4.719 1.00 93.31 99 THR A CA 1
ATOM 768 C C . THR A 1 99 ? 9.113 -0.676 -5.672 1.00 93.31 99 THR A C 1
ATOM 770 O O . THR A 1 99 ? 9.327 -1.004 -6.838 1.00 93.31 99 THR A O 1
ATOM 773 N N . ILE A 1 100 ? 9.512 0.504 -5.190 1.00 93.38 100 ILE A N 1
ATOM 774 C CA . ILE A 1 100 ? 10.248 1.492 -5.991 1.00 93.38 100 ILE A CA 1
ATOM 775 C C . ILE A 1 100 ? 11.587 0.906 -6.454 1.00 93.38 100 ILE A C 1
ATOM 777 O O . ILE A 1 100 ? 11.938 1.032 -7.628 1.00 93.38 100 ILE A O 1
ATOM 781 N N . ALA A 1 101 ? 12.322 0.229 -5.566 1.00 90.75 101 ALA A N 1
ATOM 782 C CA . ALA A 1 101 ? 13.573 -0.440 -5.916 1.00 90.75 101 ALA A CA 1
ATOM 783 C C . ALA A 1 101 ? 13.365 -1.500 -7.008 1.00 90.75 101 ALA A C 1
ATOM 785 O O . ALA A 1 101 ? 14.117 -1.539 -7.981 1.00 90.75 101 ALA A O 1
ATOM 786 N N . PHE A 1 102 ? 12.305 -2.303 -6.898 1.00 88.00 102 PHE A N 1
ATOM 787 C CA . PHE A 1 102 ? 11.941 -3.265 -7.932 1.00 88.00 102 PHE A CA 1
ATOM 788 C C . PHE A 1 102 ? 11.630 -2.583 -9.274 1.00 88.00 102 PHE A C 1
ATOM 790 O O . PHE A 1 102 ? 12.134 -3.003 -10.316 1.00 88.00 102 PHE A O 1
ATOM 797 N N . PHE A 1 103 ? 10.869 -1.485 -9.266 1.00 90.00 103 PHE A N 1
ATOM 798 C CA . PHE A 1 103 ? 10.523 -0.747 -10.485 1.00 90.00 103 PHE A CA 1
ATOM 799 C C . PHE A 1 103 ? 11.772 -0.169 -11.158 1.00 90.00 103 PHE A C 1
ATOM 801 O 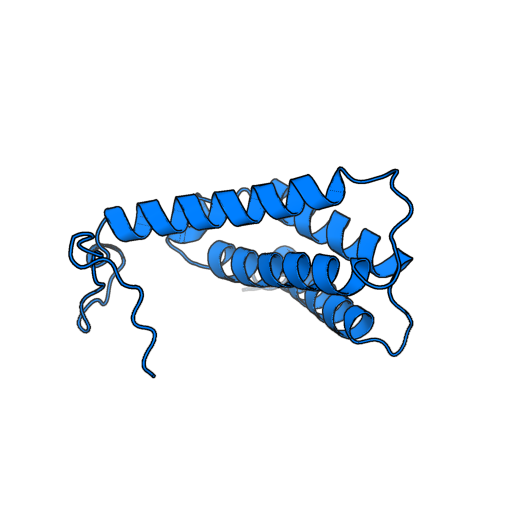O . PHE A 1 103 ? 11.884 -0.250 -12.379 1.00 90.00 103 PHE A O 1
ATOM 808 N N . LYS A 1 104 ? 12.756 0.314 -10.387 1.00 88.50 104 LYS A N 1
ATOM 809 C CA . LYS A 1 104 ? 14.050 0.793 -10.914 1.00 88.50 104 LYS A CA 1
ATOM 810 C C . LYS A 1 104 ? 14.822 -0.278 -11.688 1.00 88.50 104 LYS A C 1
ATOM 812 O O . LYS A 1 104 ? 15.577 0.071 -12.591 1.00 88.50 104 LYS A O 1
ATOM 817 N N . LEU A 1 105 ? 14.633 -1.558 -11.362 1.00 85.44 105 LEU A N 1
ATOM 818 C CA . LEU A 1 105 ? 15.288 -2.670 -12.057 1.00 85.44 105 LEU A CA 1
ATOM 819 C C . LEU A 1 105 ? 14.615 -3.018 -13.389 1.00 85.44 105 LEU A C 1
ATOM 821 O O . LEU A 1 105 ? 15.302 -3.412 -14.330 1.00 85.44 105 LEU A O 1
ATOM 825 N N . ILE A 1 106 ? 13.285 -2.908 -13.468 1.00 83.50 106 ILE A N 1
ATOM 826 C CA . ILE A 1 106 ? 12.511 -3.436 -14.604 1.00 83.50 106 ILE A CA 1
ATOM 827 C C . ILE A 1 106 ? 11.922 -2.363 -15.527 1.00 83.50 106 ILE A C 1
ATOM 829 O O . ILE A 1 106 ? 11.565 -2.665 -16.668 1.00 83.50 106 ILE A O 1
ATOM 833 N N . ALA A 1 107 ? 11.786 -1.120 -15.061 1.00 82.56 107 ALA A N 1
ATOM 834 C CA . ALA A 1 107 ? 11.147 -0.060 -15.824 1.00 82.56 107 ALA A CA 1
ATOM 835 C C . ALA A 1 107 ? 12.076 0.456 -16.928 1.00 82.56 107 ALA A C 1
ATOM 837 O O . ALA A 1 107 ? 13.186 0.923 -16.681 1.00 82.56 107 ALA A O 1
ATOM 838 N N . GLN A 1 108 ? 11.584 0.449 -18.166 1.00 80.88 108 GLN A N 1
ATOM 839 C CA . GLN A 1 108 ? 12.227 1.192 -19.247 1.00 80.88 108 GLN A CA 1
ATOM 840 C C . GLN A 1 108 ? 11.839 2.679 -19.154 1.00 80.88 108 GLN A C 1
ATOM 842 O O . GLN A 1 108 ? 10.689 2.961 -18.803 1.00 80.88 108 GLN A O 1
ATOM 847 N N . PRO A 1 109 ? 12.725 3.634 -19.504 1.00 75.19 109 PRO A N 1
ATOM 848 C CA . PRO A 1 109 ? 12.523 5.070 -19.251 1.00 75.19 109 PRO A CA 1
ATOM 849 C C . PRO A 1 109 ? 11.210 5.682 -19.769 1.00 75.19 109 PRO A C 1
ATOM 851 O O . PRO A 1 109 ? 10.743 6.678 -19.221 1.00 75.19 109 PRO A O 1
ATOM 854 N N . THR A 1 110 ? 10.617 5.104 -20.815 1.00 75.06 110 THR A N 1
ATOM 855 C CA . THR A 1 110 ? 9.375 5.565 -21.463 1.00 75.06 110 THR A CA 1
ATOM 856 C C . THR A 1 110 ? 8.175 4.641 -21.220 1.00 75.06 110 THR A C 1
ATOM 858 O O . THR A 1 110 ? 7.123 4.828 -21.826 1.00 75.06 110 THR A O 1
ATOM 861 N N . SER A 1 111 ? 8.313 3.633 -20.355 1.00 82.31 111 SER A N 1
ATOM 862 C CA . SER A 1 111 ? 7.245 2.670 -20.055 1.00 82.31 111 SER A CA 1
ATOM 863 C C . SER A 1 111 ? 6.221 3.215 -19.052 1.00 82.31 111 SER A C 1
ATOM 865 O O . SER A 1 111 ? 6.528 4.110 -18.265 1.00 82.31 111 SER A O 1
ATOM 867 N N . ALA A 1 112 ? 5.022 2.622 -19.022 1.00 85.81 112 ALA A N 1
ATOM 868 C CA . ALA A 1 112 ? 4.011 2.922 -18.002 1.00 85.81 112 ALA A CA 1
ATOM 869 C C . ALA A 1 112 ? 4.558 2.732 -16.574 1.00 85.81 112 ALA A C 1
ATOM 871 O O . ALA A 1 112 ? 4.342 3.584 -15.721 1.00 85.81 112 ALA A O 1
ATOM 872 N N . LEU A 1 113 ? 5.392 1.706 -16.348 1.00 85.62 113 LEU A N 1
ATOM 873 C CA . LEU A 1 113 ? 6.038 1.482 -15.050 1.00 85.62 113 LEU A CA 1
ATOM 874 C C . LEU A 1 113 ? 6.961 2.629 -14.622 1.00 85.62 113 LEU A C 1
ATOM 876 O O . LEU A 1 113 ? 7.093 2.886 -13.431 1.00 85.62 113 LEU A O 1
ATOM 880 N N . ALA A 1 114 ? 7.594 3.339 -15.560 1.00 88.44 114 ALA A N 1
ATOM 881 C CA . ALA A 1 114 ? 8.409 4.502 -15.209 1.00 88.44 114 ALA A CA 1
ATOM 882 C C . ALA A 1 114 ? 7.549 5.675 -14.712 1.00 88.44 114 ALA A C 1
ATOM 884 O O . ALA A 1 114 ? 7.995 6.444 -13.861 1.00 88.44 114 ALA A O 1
ATOM 885 N N . ILE A 1 115 ? 6.321 5.809 -15.220 1.00 92.50 115 ILE A N 1
ATOM 886 C CA . ILE A 1 115 ? 5.348 6.794 -14.731 1.00 92.50 115 ILE A CA 1
ATOM 887 C C . ILE A 1 115 ? 4.830 6.359 -13.357 1.00 92.50 115 ILE A C 1
ATOM 889 O O . ILE A 1 115 ? 4.915 7.138 -12.409 1.00 92.50 115 ILE A O 1
ATOM 893 N N . ASP A 1 116 ? 4.389 5.105 -13.235 1.00 93.19 116 ASP A N 1
ATOM 894 C CA . ASP A 1 116 ? 3.919 4.498 -11.987 1.00 93.19 116 ASP A CA 1
ATOM 895 C C . ASP A 1 116 ? 4.957 4.657 -10.859 1.00 93.19 116 ASP A C 1
ATOM 897 O O . ASP A 1 116 ? 4.626 5.098 -9.756 1.00 93.19 116 ASP A O 1
ATOM 901 N N . MET A 1 117 ? 6.238 4.398 -11.153 1.00 94.19 117 MET A N 1
ATOM 902 C CA . MET A 1 117 ? 7.355 4.583 -10.219 1.00 94.19 117 MET A CA 1
ATOM 903 C C . MET A 1 117 ? 7.472 6.030 -9.732 1.00 94.19 117 MET A C 1
ATOM 905 O O . MET A 1 117 ? 7.593 6.264 -8.533 1.00 94.19 117 MET A O 1
ATOM 909 N N . ARG A 1 118 ? 7.420 7.012 -10.643 1.00 94.62 118 ARG A N 1
ATOM 910 C CA . ARG A 1 118 ? 7.525 8.438 -10.284 1.00 94.62 118 ARG A CA 1
ATOM 911 C C . ARG A 1 118 ? 6.366 8.890 -9.402 1.00 94.62 118 ARG A C 1
ATOM 913 O O . ARG A 1 118 ? 6.563 9.744 -8.539 1.00 94.62 118 ARG A O 1
ATOM 920 N N . ILE A 1 119 ? 5.175 8.323 -9.609 1.00 95.88 119 ILE A N 1
ATOM 921 C CA . ILE A 1 119 ? 4.014 8.564 -8.746 1.00 95.88 119 ILE A CA 1
ATOM 922 C C . ILE A 1 119 ? 4.285 8.023 -7.339 1.00 95.88 119 ILE A C 1
ATOM 924 O O . ILE A 1 119 ? 4.072 8.753 -6.373 1.00 95.88 119 ILE A O 1
ATOM 928 N N . LEU A 1 120 ? 4.810 6.797 -7.211 1.00 96.25 120 LEU A N 1
ATOM 929 C CA . LEU A 1 120 ? 5.166 6.235 -5.902 1.00 96.25 120 LEU A CA 1
ATOM 930 C C . LEU A 1 120 ? 6.240 7.060 -5.191 1.00 96.25 120 LEU A C 1
ATOM 932 O O . LEU A 1 120 ? 6.068 7.375 -4.020 1.00 96.25 120 LEU A O 1
ATOM 936 N N . GLU A 1 121 ? 7.301 7.468 -5.891 1.00 95.94 121 GLU A N 1
ATOM 937 C CA . GLU A 1 121 ? 8.340 8.341 -5.325 1.00 95.94 121 GLU A CA 1
ATOM 938 C C . GLU A 1 121 ? 7.762 9.699 -4.886 1.00 95.94 121 GLU A C 1
ATOM 940 O O . GLU A 1 121 ? 8.205 10.288 -3.900 1.00 95.94 121 GLU A O 1
ATOM 945 N N . GLY A 1 122 ? 6.777 10.223 -5.623 1.00 96.06 122 GLY A N 1
ATOM 946 C CA . GLY A 1 122 ? 6.039 11.429 -5.250 1.00 96.06 122 GLY A CA 1
ATOM 947 C C . GLY A 1 122 ? 5.236 11.257 -3.964 1.00 96.06 122 GLY A C 1
ATOM 948 O O . GLY A 1 122 ? 5.364 12.081 -3.060 1.00 96.06 122 GLY A O 1
ATOM 949 N N . LEU A 1 123 ? 4.455 10.179 -3.875 1.00 95.81 123 LEU A N 1
ATOM 950 C CA . LEU A 1 123 ? 3.646 9.845 -2.701 1.00 95.81 123 LEU A CA 1
ATOM 951 C C . LEU A 1 123 ? 4.507 9.562 -1.467 1.00 95.81 123 LEU A C 1
ATOM 953 O O . LEU A 1 123 ? 4.191 10.061 -0.394 1.00 95.81 123 LEU A O 1
ATOM 957 N N . GLU A 1 124 ? 5.609 8.823 -1.617 1.00 95.38 124 GLU A N 1
ATOM 958 C CA . GLU A 1 124 ? 6.571 8.556 -0.540 1.00 95.38 124 GLU A CA 1
ATOM 959 C C . GLU A 1 124 ? 7.101 9.869 0.052 1.00 95.38 124 GLU A C 1
ATOM 961 O O . GLU A 1 124 ? 7.014 10.099 1.259 1.00 95.38 124 GLU A O 1
ATOM 966 N N . ARG A 1 125 ? 7.559 10.800 -0.796 1.00 94.56 125 ARG A N 1
ATOM 967 C CA . ARG A 1 125 ? 7.981 12.127 -0.320 1.00 94.56 125 ARG A CA 1
ATOM 968 C C . ARG A 1 125 ? 6.845 12.877 0.364 1.00 94.56 125 ARG A C 1
ATOM 970 O O . ARG A 1 125 ? 7.068 13.501 1.391 1.00 94.56 125 ARG A O 1
ATOM 977 N N . GLU A 1 126 ? 5.637 12.845 -0.184 1.00 93.38 126 GLU A N 1
ATOM 978 C CA . GLU A 1 126 ? 4.495 13.559 0.393 1.00 93.38 126 GLU A CA 1
ATOM 979 C C . GLU A 1 126 ? 4.073 13.005 1.765 1.00 93.38 126 GLU A C 1
ATOM 981 O O . GLU A 1 126 ? 3.619 13.765 2.620 1.00 93.38 126 GLU A O 1
ATOM 986 N N . LEU A 1 127 ? 4.203 11.694 1.974 1.00 93.06 127 LEU A N 1
ATOM 987 C CA . LEU A 1 127 ? 3.871 11.030 3.233 1.00 93.06 127 LEU A CA 1
ATOM 988 C C . LEU A 1 127 ? 4.878 11.362 4.338 1.00 93.06 127 LEU A C 1
ATOM 990 O O . LEU A 1 127 ? 4.468 11.604 5.470 1.00 93.06 127 LEU A O 1
ATOM 994 N N . TRP A 1 128 ? 6.175 11.405 4.012 1.00 91.06 128 TRP A N 1
ATOM 995 C CA . TRP A 1 128 ? 7.237 11.468 5.025 1.00 91.06 128 TRP A CA 1
ATOM 996 C C . TRP A 1 128 ? 8.068 12.759 5.045 1.00 91.06 128 TRP A C 1
ATOM 998 O O . TRP A 1 128 ? 8.788 12.981 6.013 1.00 91.06 128 TRP A O 1
ATOM 1008 N N . ASN A 1 129 ? 7.931 13.659 4.064 1.00 80.00 129 ASN A N 1
ATOM 1009 C CA . ASN A 1 129 ? 8.597 14.974 4.078 1.00 80.00 129 ASN A CA 1
ATOM 1010 C C . ASN A 1 129 ? 7.695 16.129 4.555 1.00 80.00 129 ASN A C 1
ATOM 1012 O O . ASN A 1 129 ? 8.110 17.284 4.489 1.00 80.00 129 ASN A O 1
ATOM 1016 N N . ARG A 1 130 ? 6.486 15.865 5.074 1.00 56.81 130 ARG A N 1
ATOM 1017 C CA . ARG A 1 130 ? 5.601 16.911 5.641 1.00 56.81 130 ARG A CA 1
ATOM 1018 C C . ARG A 1 130 ? 6.046 17.456 7.009 1.00 56.81 130 ARG A C 1
ATOM 1020 O O . ARG A 1 130 ? 5.388 18.335 7.552 1.00 56.81 130 ARG A O 1
ATOM 1027 N N . SER A 1 131 ? 7.163 16.988 7.566 1.00 50.69 131 SER A N 1
ATOM 1028 C CA . SER A 1 131 ? 7.663 17.414 8.883 1.00 50.69 131 SER A CA 1
ATOM 1029 C C . SER A 1 131 ? 8.451 18.732 8.892 1.00 50.69 131 SER A C 1
ATOM 1031 O O . SER A 1 131 ? 8.980 19.085 9.940 1.00 50.69 131 SER A O 1
ATOM 1033 N N . VAL A 1 132 ? 8.546 19.463 7.774 1.00 50.25 132 VAL A N 1
ATOM 1034 C CA . VAL A 1 132 ? 9.256 20.761 7.732 1.00 50.25 132 VAL A CA 1
ATOM 1035 C C . VAL A 1 132 ? 8.302 21.967 7.811 1.00 50.25 132 VAL A C 1
ATOM 1037 O O . VAL A 1 132 ? 8.723 23.027 8.246 1.00 50.25 132 VAL A O 1
ATOM 1040 N N . ASP A 1 133 ? 7.001 21.807 7.533 1.00 47.75 133 ASP A N 1
ATOM 1041 C CA . ASP A 1 133 ? 6.057 22.945 7.452 1.00 47.75 133 ASP A CA 1
ATOM 1042 C C . ASP A 1 133 ? 5.232 23.206 8.734 1.00 47.75 133 ASP A C 1
ATOM 1044 O O . ASP A 1 133 ? 4.383 24.094 8.751 1.00 47.75 133 ASP A O 1
ATOM 1048 N N . MET A 1 134 ? 5.446 22.456 9.825 1.00 47.00 134 MET A N 1
ATOM 1049 C CA . MET A 1 134 ? 4.686 22.608 11.088 1.00 47.00 134 MET A CA 1
ATOM 1050 C C . MET A 1 134 ? 5.561 22.984 12.300 1.00 47.00 134 MET A C 1
ATOM 1052 O O . MET A 1 134 ? 5.130 22.859 13.443 1.00 47.00 134 MET A O 1
ATOM 1056 N N . MET A 1 135 ? 6.793 23.447 12.061 1.00 46.91 135 MET A N 1
ATOM 1057 C CA . MET A 1 135 ? 7.687 24.016 13.085 1.00 46.91 135 MET A CA 1
ATOM 1058 C C . MET A 1 135 ? 8.098 25.467 12.778 1.00 46.91 135 MET A C 1
ATOM 1060 O O . MET A 1 135 ? 9.106 25.926 13.294 1.00 46.91 135 MET A O 1
ATOM 1064 N N . ASP A 1 136 ? 7.306 26.191 11.983 1.00 44.62 136 ASP A N 1
ATOM 1065 C CA . ASP A 1 136 ? 7.465 27.633 11.744 1.00 44.62 136 ASP A CA 1
ATOM 1066 C C . ASP A 1 136 ? 6.098 28.350 11.812 1.00 44.62 136 ASP A C 1
ATOM 1068 O O . ASP A 1 136 ? 5.644 28.914 10.818 1.00 44.62 136 ASP A O 1
ATOM 1072 N N . ILE A 1 137 ? 5.413 28.311 12.968 1.00 41.41 137 ILE A N 1
ATOM 1073 C CA . ILE A 1 137 ? 4.380 29.299 13.371 1.00 41.41 137 ILE A CA 1
ATOM 1074 C C . ILE A 1 137 ? 4.438 29.508 14.887 1.00 41.41 137 ILE A C 1
ATOM 1076 O O . ILE A 1 137 ? 4.383 28.492 15.617 1.00 41.41 137 ILE A O 1
#